Protein AF-D5KRV6-F1 (afdb_monomer_lite)

Radius of gyration: 12.17 Å; chains: 1; bounding box: 25×23×34 Å

Sequence (68 aa):
PDGLPEDIDNGEVNPRDEFKARARYLGEKYDYDVTEARKIWSFGPDGTGPNLLIDCTKGVQYLNEIKE

Organism: NCBI:txid672150

Secondary structure (DSSP, 8-state):
-TTHHHHHHTTSS-TTS-HHHHHHHHHHHH---HHHHTTEEEEETTTTSBEEEE---SS-TTGGGG--

InterPro domains:
  IPR005517 Translation elongation factor EFG/EF2, domain IV [PF03764] (12-68)
  IPR014721 Small ribosomal subunit protein uS5 domain 2-type fold, subgroup [G3DSA:3.30.230.10] (1-68)
  IPR020568 Ribosomal protein uS5 domain 2-type superfamily [SSF54211] (1-68)

Structure (mmCIF, N/CA/C/O backbone):
data_AF-D5KRV6-F1
#
_entry.id   AF-D5KRV6-F1
#
loop_
_atom_site.group_PDB
_atom_site.id
_atom_site.type_symbo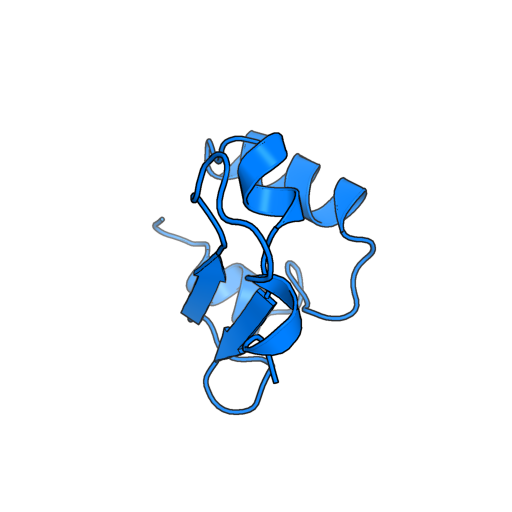l
_atom_site.label_atom_id
_atom_site.label_alt_id
_atom_site.label_comp_id
_atom_site.label_asym_id
_atom_site.label_entity_id
_atom_site.label_seq_id
_atom_site.pdbx_PDB_ins_code
_atom_site.Cartn_x
_atom_site.Cartn_y
_atom_site.Cartn_z
_atom_site.occupancy
_atom_site.B_iso_or_equiv
_atom_site.auth_seq_id
_atom_site.auth_comp_id
_atom_site.auth_asym_id
_atom_site.auth_atom_id
_atom_site.pdbx_PDB_model_num
ATOM 1 N N . PRO A 1 1 ? 1.666 -4.454 10.741 1.00 86.56 1 PRO A N 1
ATOM 2 C CA . PRO A 1 1 ? 1.683 -3.595 11.949 1.00 86.56 1 PRO A CA 1
ATOM 3 C C . PRO A 1 1 ? 0.633 -4.076 12.939 1.00 86.56 1 PRO A C 1
ATOM 5 O O . PRO A 1 1 ? -0.396 -4.578 12.490 1.00 86.56 1 PRO A O 1
ATOM 8 N N . ASP A 1 2 ? 0.878 -3.914 14.237 1.00 92.25 2 ASP A N 1
ATOM 9 C CA . ASP A 1 2 ? -0.137 -4.194 15.256 1.00 92.25 2 ASP A CA 1
ATOM 10 C C . ASP A 1 2 ? -1.366 -3.300 15.011 1.00 92.25 2 ASP A C 1
ATOM 12 O O . ASP A 1 2 ? -1.220 -2.117 14.694 1.00 92.25 2 ASP A O 1
ATOM 16 N N . GLY A 1 3 ? -2.575 -3.862 15.090 1.00 94.62 3 GLY A N 1
ATOM 17 C CA . GLY A 1 3 ? -3.826 -3.132 14.861 1.00 94.62 3 GLY A CA 1
ATOM 18 C C . GLY A 1 3 ? -4.266 -3.011 13.396 1.00 94.62 3 GLY A C 1
ATOM 19 O O . GLY A 1 3 ? -5.416 -2.671 13.147 1.00 94.62 3 GLY A O 1
ATOM 20 N N . LEU A 1 4 ? -3.388 -3.237 12.408 1.00 95.94 4 LEU A N 1
ATOM 21 C CA . LEU A 1 4 ? -3.790 -3.197 10.991 1.00 95.94 4 LEU A CA 1
ATOM 22 C C . LEU A 1 4 ? -4.725 -4.359 10.605 1.00 95.94 4 LEU A C 1
ATOM 24 O O . LEU A 1 4 ? -5.685 -4.105 9.879 1.00 95.94 4 LEU A O 1
ATOM 28 N N . PRO A 1 5 ? -4.485 -5.612 11.042 1.00 96.50 5 PRO A N 1
ATOM 29 C CA . PRO A 1 5 ? -5.419 -6.702 10.778 1.00 96.50 5 PRO A CA 1
ATOM 30 C C . PRO A 1 5 ? -6.841 -6.394 11.255 1.00 96.50 5 PRO A C 1
ATOM 32 O O . PRO A 1 5 ? -7.793 -6.581 10.503 1.00 96.50 5 PRO A O 1
ATOM 35 N N . GLU A 1 6 ? -6.974 -5.844 12.461 1.00 97.25 6 GLU A N 1
ATOM 36 C CA . GLU A 1 6 ? -8.255 -5.488 13.067 1.00 97.25 6 GLU A CA 1
ATOM 37 C C . GLU A 1 6 ? -8.960 -4.367 12.298 1.00 97.25 6 GLU A C 1
ATOM 39 O O . GLU A 1 6 ? -10.159 -4.452 12.052 1.00 97.25 6 GLU A O 1
ATOM 44 N N . ASP A 1 7 ? -8.233 -3.333 11.877 1.00 96.88 7 ASP A N 1
ATOM 45 C CA . ASP A 1 7 ? -8.768 -2.262 11.032 1.00 96.88 7 ASP A CA 1
ATOM 46 C C . ASP A 1 7 ? -9.274 -2.773 9.674 1.00 96.88 7 ASP A C 1
ATOM 48 O O . ASP A 1 7 ? -10.284 -2.282 9.162 1.00 96.88 7 ASP A O 1
ATOM 52 N N . ILE A 1 8 ? -8.584 -3.752 9.078 1.00 96.50 8 ILE A N 1
ATOM 53 C CA . ILE A 1 8 ? -9.021 -4.385 7.827 1.00 96.50 8 ILE A CA 1
ATOM 54 C C . ILE A 1 8 ? -10.296 -5.201 8.071 1.00 96.50 8 ILE A C 1
ATOM 56 O O . ILE A 1 8 ? -11.279 -5.022 7.349 1.00 96.50 8 ILE A O 1
ATOM 60 N N . ASP A 1 9 ? -10.320 -6.034 9.113 1.00 95.31 9 ASP A N 1
ATOM 61 C CA . ASP A 1 9 ? -11.483 -6.863 9.458 1.00 95.31 9 ASP A CA 1
ATOM 62 C C . ASP A 1 9 ? -12.709 -6.018 9.864 1.00 95.31 9 ASP A C 1
ATOM 64 O O . ASP A 1 9 ? -13.848 -6.376 9.554 1.00 95.31 9 ASP A O 1
ATOM 68 N N . ASN A 1 10 ? -12.491 -4.858 10.493 1.00 95.75 10 ASN A N 1
ATOM 69 C CA . ASN A 1 10 ? -13.536 -3.886 10.835 1.00 95.75 10 ASN A CA 1
ATOM 70 C C . ASN A 1 10 ? -13.979 -3.022 9.638 1.00 95.75 10 ASN A C 1
ATOM 72 O O . ASN A 1 10 ? -14.967 -2.290 9.739 1.00 95.75 10 ASN A O 1
ATOM 76 N N . GLY A 1 11 ? -13.275 -3.102 8.505 1.00 93.25 11 GLY A N 1
ATOM 77 C CA . GLY A 1 11 ? -13.581 -2.352 7.288 1.00 93.25 11 GLY A CA 1
ATOM 78 C C . GLY A 1 11 ? -13.127 -0.890 7.297 1.00 93.25 11 GLY A C 1
ATOM 79 O O . GLY A 1 11 ? -13.551 -0.140 6.420 1.00 93.25 11 GLY A O 1
ATOM 80 N N . GLU A 1 12 ? -12.269 -0.483 8.238 1.00 94.88 12 GLU A N 1
ATOM 81 C CA . GLU A 1 12 ? -11.608 0.834 8.225 1.00 94.88 12 GLU A CA 1
ATOM 82 C C . GLU A 1 12 ? -10.577 0.939 7.092 1.00 94.88 12 GLU A C 1
ATOM 84 O O . GLU A 1 12 ? -10.318 2.027 6.575 1.00 94.88 12 GLU A O 1
ATOM 89 N N . VAL A 1 13 ? -10.010 -0.202 6.684 1.00 95.94 13 VAL A N 1
ATOM 90 C CA . VAL A 1 13 ? -9.147 -0.331 5.507 1.00 95.94 13 VAL A CA 1
ATOM 91 C C . VAL A 1 13 ? -9.745 -1.377 4.573 1.00 95.94 13 VAL A C 1
ATOM 93 O O . VAL A 1 13 ? -9.648 -2.576 4.825 1.00 95.94 13 VAL A O 1
ATOM 96 N N . ASN A 1 14 ? -10.330 -0.937 3.459 1.00 94.38 14 ASN A N 1
ATOM 97 C CA . ASN A 1 14 ? -11.019 -1.818 2.521 1.00 94.38 14 ASN A CA 1
ATOM 98 C C . ASN A 1 14 ? -10.365 -1.821 1.120 1.00 94.38 14 ASN A C 1
ATOM 100 O O . ASN A 1 14 ? -9.881 -0.785 0.638 1.00 94.38 14 ASN A O 1
ATOM 104 N N . PRO A 1 15 ? -10.388 -2.953 0.387 1.00 93.38 15 PRO A N 1
ATOM 105 C CA . PRO A 1 15 ? -9.990 -3.002 -1.024 1.00 93.38 15 PRO A CA 1
ATOM 106 C C . PRO A 1 15 ? -10.746 -2.005 -1.917 1.00 93.38 15 PRO A C 1
ATOM 108 O O . PR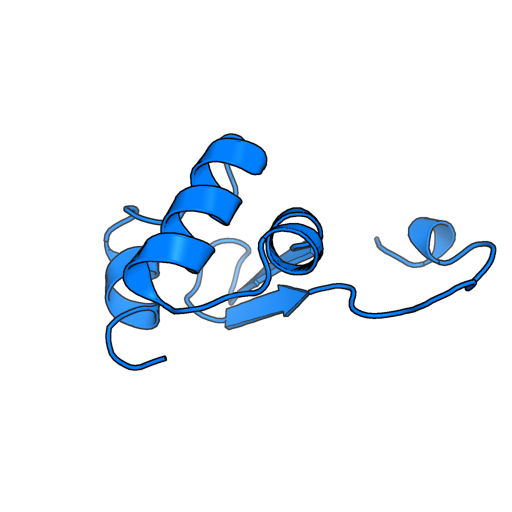O A 1 15 ? -10.165 -1.501 -2.880 1.00 93.38 15 PRO A O 1
ATOM 111 N N . ARG A 1 16 ? -12.011 -1.700 -1.597 1.00 93.88 16 ARG A N 1
ATOM 112 C CA . ARG A 1 16 ? -12.895 -0.816 -2.378 1.00 93.88 16 ARG A CA 1
ATOM 113 C C . ARG A 1 16 ? -12.682 0.673 -2.102 1.00 93.88 16 ARG A C 1
ATOM 115 O O . ARG A 1 16 ? -13.221 1.488 -2.851 1.00 93.88 16 ARG A O 1
ATOM 122 N N . ASP A 1 17 ? -11.921 1.024 -1.067 1.00 93.94 17 ASP A N 1
ATOM 123 C CA . ASP A 1 17 ? -11.619 2.418 -0.751 1.00 93.94 17 ASP A CA 1
ATOM 124 C C . ASP A 1 17 ? -10.793 3.078 -1.853 1.00 93.94 17 ASP A C 1
ATOM 126 O O . ASP A 1 17 ? -10.009 2.436 -2.563 1.00 93.94 17 ASP A O 1
ATOM 130 N N . GLU A 1 18 ? -10.928 4.400 -1.969 1.00 96.50 18 GLU A N 1
ATOM 131 C CA . GLU A 1 18 ? -10.080 5.179 -2.862 1.00 96.50 18 GLU A CA 1
ATOM 132 C C . GLU A 1 18 ? -8.612 5.042 -2.426 1.00 96.50 18 GLU A C 1
ATOM 134 O O . GLU A 1 18 ? -8.243 5.251 -1.267 1.00 96.50 18 GLU A O 1
ATOM 139 N N . PHE A 1 19 ? -7.756 4.645 -3.368 1.00 95.38 19 PHE A N 1
ATOM 140 C CA . PHE A 1 19 ? -6.403 4.192 -3.056 1.00 95.38 19 PHE A CA 1
ATOM 141 C C . PHE A 1 19 ? -5.503 5.291 -2.468 1.00 95.38 19 PHE A C 1
ATOM 143 O O . PHE A 1 19 ? -4.578 4.965 -1.723 1.00 95.38 19 PHE A O 1
ATOM 150 N N . LYS A 1 20 ? -5.731 6.583 -2.763 1.00 97.31 20 LYS A N 1
ATOM 151 C CA . LYS A 1 20 ? -4.955 7.680 -2.157 1.00 97.31 20 LYS A CA 1
ATOM 152 C C . LYS A 1 20 ? -5.379 7.930 -0.715 1.00 97.31 20 LYS A C 1
ATOM 154 O O . LYS A 1 20 ? -4.499 8.163 0.112 1.00 97.31 20 LYS A O 1
A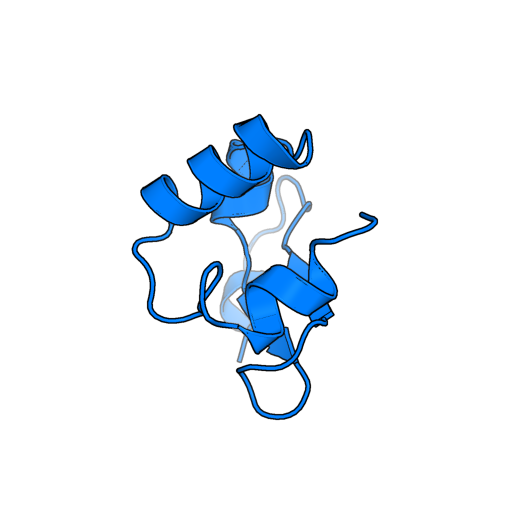TOM 159 N N . ALA A 1 21 ? -6.676 7.880 -0.417 1.00 97.38 21 ALA A N 1
ATOM 160 C CA . ALA A 1 21 ? -7.204 7.989 0.940 1.00 97.38 21 ALA A CA 1
ATOM 161 C C . ALA A 1 21 ? -6.692 6.833 1.808 1.00 97.38 21 ALA A C 1
ATOM 163 O O . ALA A 1 21 ? -6.099 7.077 2.859 1.00 97.38 21 ALA A O 1
ATOM 164 N N . ARG A 1 22 ? -6.786 5.598 1.300 1.00 97.44 22 ARG A N 1
ATOM 165 C CA . ARG A 1 22 ? -6.227 4.412 1.959 1.00 97.44 22 ARG A CA 1
ATOM 166 C C . ARG A 1 22 ? -4.721 4.534 2.193 1.00 97.44 22 ARG A C 1
ATOM 168 O O . ARG A 1 22 ? -4.244 4.276 3.291 1.00 97.44 22 ARG A O 1
ATOM 175 N N . ALA A 1 23 ? -3.959 4.964 1.188 1.00 97.69 23 ALA A N 1
ATOM 176 C CA . ALA A 1 23 ? -2.514 5.134 1.330 1.00 97.69 23 ALA A CA 1
ATOM 177 C C . ALA A 1 23 ? -2.132 6.225 2.342 1.00 97.69 23 ALA A C 1
ATOM 179 O O . ALA A 1 23 ? -1.141 6.069 3.050 1.00 97.69 23 ALA A O 1
ATOM 180 N N . ARG A 1 24 ? -2.909 7.316 2.431 1.00 98.06 24 ARG A N 1
ATOM 181 C CA . ARG A 1 24 ? -2.719 8.340 3.468 1.00 98.06 24 ARG A CA 1
ATOM 182 C C . ARG A 1 24 ? -2.955 7.752 4.856 1.00 98.06 24 ARG A C 1
ATOM 184 O O . ARG A 1 24 ? -2.108 7.935 5.718 1.00 98.06 24 ARG A O 1
ATOM 191 N N . TYR A 1 25 ? -4.055 7.025 5.040 1.00 97.25 25 TYR A N 1
ATOM 192 C CA . TYR A 1 25 ? -4.375 6.379 6.311 1.00 97.25 25 TYR A CA 1
ATOM 193 C C . TYR A 1 25 ? -3.260 5.433 6.770 1.00 97.25 25 TYR A C 1
ATOM 195 O O . TYR A 1 25 ? -2.780 5.526 7.897 1.00 97.25 25 TYR A O 1
ATOM 203 N N . LEU A 1 26 ? -2.792 4.573 5.859 1.00 97.38 26 LEU A N 1
ATOM 204 C CA . LEU A 1 26 ? -1.704 3.638 6.135 1.00 97.38 26 LEU A CA 1
ATOM 205 C C . LEU A 1 26 ? -0.384 4.353 6.456 1.00 97.38 26 LEU A C 1
ATOM 207 O O . LEU A 1 26 ? 0.350 3.905 7.333 1.00 97.38 26 LEU A O 1
ATOM 211 N N . GLY A 1 27 ? -0.088 5.468 5.785 1.00 97.25 27 GLY A N 1
ATOM 212 C CA . GLY A 1 27 ? 1.088 6.280 6.093 1.00 97.25 27 GLY A CA 1
ATOM 213 C C . GLY A 1 27 ? 1.002 6.972 7.454 1.00 97.25 27 GLY A C 1
ATOM 214 O O . GLY A 1 27 ? 1.954 6.936 8.220 1.00 97.25 27 GLY A O 1
ATOM 215 N N . GLU A 1 28 ? -0.144 7.568 7.787 1.00 97.31 28 GLU A N 1
ATOM 216 C CA . GLU A 1 28 ? -0.324 8.329 9.032 1.00 97.31 28 GLU A CA 1
ATOM 217 C C . GLU A 1 28 ? -0.429 7.429 10.274 1.00 97.31 28 GLU A C 1
ATOM 219 O O . GLU A 1 28 ? 0.143 7.760 11.312 1.00 97.31 28 GLU A O 1
ATOM 224 N N . LYS A 1 29 ? -1.148 6.300 10.185 1.00 97.44 29 LYS A N 1
ATOM 225 C CA . LYS A 1 29 ? -1.399 5.406 11.331 1.00 97.44 29 LYS A CA 1
ATOM 226 C C . LYS A 1 29 ? -0.339 4.316 11.485 1.00 97.44 29 LYS A C 1
ATOM 228 O O . LYS A 1 29 ? -0.057 3.901 12.607 1.00 97.44 29 LYS A O 1
ATOM 233 N N . TYR A 1 30 ? 0.240 3.853 10.378 1.00 97.06 30 TYR A N 1
ATOM 234 C CA . TYR A 1 30 ? 1.102 2.668 10.360 1.00 97.06 30 TYR A CA 1
ATOM 235 C C . TYR A 1 30 ? 2.476 2.887 9.722 1.00 97.06 30 TYR A C 1
ATOM 237 O O . TYR A 1 30 ? 3.190 1.908 9.511 1.00 97.06 30 TYR A O 1
ATOM 245 N N . ASP A 1 31 ? 2.843 4.137 9.422 1.00 95.88 31 ASP A N 1
ATOM 246 C CA . ASP A 1 31 ? 4.150 4.515 8.865 1.00 95.88 31 ASP A CA 1
ATOM 247 C C . ASP A 1 31 ? 4.489 3.799 7.542 1.00 95.88 31 ASP A C 1
ATOM 249 O O . ASP A 1 31 ? 5.640 3.492 7.234 1.00 95.88 31 ASP A O 1
ATOM 253 N N . TYR A 1 32 ? 3.466 3.498 6.735 1.00 96.25 32 TYR A N 1
ATOM 254 C CA . TYR A 1 32 ? 3.689 2.999 5.380 1.00 96.25 32 TYR A CA 1
ATOM 255 C C . TYR A 1 32 ? 4.237 4.106 4.484 1.00 96.25 32 TYR A C 1
ATOM 257 O O . TYR A 1 32 ? 3.769 5.248 4.506 1.00 96.25 32 TYR A O 1
ATOM 265 N N . ASP A 1 33 ? 5.132 3.734 3.569 1.00 96.94 33 ASP A N 1
ATOM 266 C CA . ASP A 1 33 ? 5.441 4.608 2.450 1.00 96.94 33 ASP A CA 1
ATOM 267 C C . ASP A 1 33 ? 4.174 4.820 1.604 1.00 96.94 33 ASP A C 1
ATOM 269 O O . ASP A 1 33 ? 3.581 3.887 1.054 1.00 96.94 33 ASP A O 1
ATOM 273 N N . VAL A 1 34 ? 3.744 6.077 1.493 1.00 96.81 34 VAL A N 1
ATOM 274 C CA . VAL A 1 34 ? 2.496 6.443 0.808 1.00 96.81 34 VAL A CA 1
ATOM 275 C C . VAL A 1 34 ? 2.547 6.097 -0.684 1.00 96.81 34 VAL A C 1
ATOM 277 O O . VAL A 1 34 ? 1.506 5.876 -1.304 1.00 96.81 34 VAL A O 1
ATOM 280 N N . THR A 1 35 ? 3.731 6.056 -1.297 1.00 96.19 35 THR A N 1
ATOM 281 C CA . THR A 1 35 ? 3.879 5.695 -2.713 1.00 96.19 35 THR A CA 1
ATOM 282 C C . THR A 1 35 ? 3.752 4.190 -2.925 1.00 96.19 35 THR A C 1
ATOM 284 O O . THR A 1 35 ? 3.135 3.770 -3.906 1.00 96.19 35 THR A O 1
ATOM 287 N N . GLU A 1 36 ? 4.245 3.382 -1.988 1.00 96.44 36 GLU A N 1
ATOM 288 C CA . GLU A 1 36 ? 4.082 1.927 -1.989 1.00 96.44 36 GLU A CA 1
ATOM 289 C C . GLU A 1 36 ? 2.659 1.515 -1.607 1.00 96.44 36 GLU A C 1
ATOM 291 O O . GLU A 1 36 ? 2.053 0.705 -2.303 1.00 96.44 36 GLU A O 1
ATOM 296 N N . ALA A 1 37 ? 2.052 2.155 -0.607 1.00 96.94 37 ALA A N 1
ATOM 297 C CA . ALA A 1 37 ? 0.677 1.878 -0.188 1.00 96.94 37 ALA A CA 1
ATOM 298 C C . ALA A 1 37 ? -0.371 2.146 -1.291 1.00 96.94 37 ALA A C 1
ATOM 300 O O . ALA A 1 37 ? -1.445 1.543 -1.309 1.00 96.94 37 ALA A O 1
ATOM 301 N N . ARG A 1 38 ? -0.064 3.008 -2.270 1.00 96.88 38 ARG A N 1
ATOM 302 C CA . ARG A 1 38 ? -0.905 3.200 -3.472 1.00 96.88 38 ARG A CA 1
ATOM 303 C C . ARG A 1 38 ? -0.853 2.021 -4.444 1.00 96.88 38 ARG A C 1
ATOM 305 O O . ARG A 1 38 ? -1.712 1.930 -5.316 1.00 96.88 38 ARG A O 1
ATOM 312 N N . LYS A 1 39 ? 0.137 1.142 -4.303 1.00 96.19 39 LYS A N 1
ATOM 313 C CA . LYS A 1 39 ? 0.392 -0.024 -5.155 1.00 96.19 39 LYS A CA 1
ATOM 314 C C . LYS A 1 39 ? -0.026 -1.341 -4.487 1.00 96.19 39 LYS A C 1
ATOM 316 O O . LYS A 1 39 ? 0.488 -2.397 -4.845 1.00 96.19 39 LYS A O 1
ATOM 321 N N . ILE A 1 40 ? -0.973 -1.298 -3.545 1.00 96.38 40 ILE A N 1
ATOM 322 C CA . ILE A 1 40 ? -1.641 -2.508 -3.041 1.00 96.38 40 ILE A CA 1
ATOM 323 C C . ILE A 1 40 ? -2.399 -3.170 -4.199 1.00 96.38 40 ILE A C 1
ATOM 325 O O . ILE A 1 40 ? -3.226 -2.536 -4.858 1.00 96.38 40 ILE A O 1
ATOM 329 N N . TRP A 1 41 ? -2.100 -4.437 -4.459 1.00 95.44 41 TRP A N 1
ATOM 330 C CA . TRP A 1 41 ? -2.713 -5.243 -5.511 1.00 95.44 41 TRP A CA 1
ATOM 331 C C . TRP A 1 41 ? -3.934 -6.003 -5.020 1.00 95.44 41 TRP A C 1
ATOM 333 O O . TRP A 1 41 ? -4.941 -6.032 -5.724 1.00 95.44 41 TRP A O 1
ATOM 343 N N . SER A 1 42 ? -3.855 -6.593 -3.831 1.00 95.38 42 SER A N 1
ATOM 344 C CA . SER A 1 42 ? -4.929 -7.418 -3.289 1.00 95.38 42 SER A CA 1
ATOM 345 C C . SER A 1 42 ? -4.910 -7.466 -1.766 1.00 95.38 42 SER A C 1
ATOM 347 O O . SER A 1 42 ? -3.896 -7.187 -1.120 1.00 95.38 42 SER A O 1
ATOM 349 N N . PHE A 1 43 ? -6.077 -7.821 -1.234 1.00 97.06 43 PHE A N 1
ATOM 350 C CA . PHE A 1 43 ? -6.325 -8.171 0.158 1.00 97.06 43 PHE A CA 1
ATOM 351 C C . PHE A 1 43 ? -6.601 -9.679 0.234 1.00 97.06 43 PHE A C 1
ATOM 353 O O . PHE A 1 43 ? -7.069 -10.261 -0.749 1.00 97.06 43 PHE A O 1
ATOM 360 N N . GLY A 1 44 ? -6.333 -10.335 1.361 1.00 95.50 44 GLY A N 1
ATOM 361 C CA . GLY A 1 44 ? -6.494 -11.788 1.462 1.00 95.50 44 GLY A CA 1
ATOM 362 C C . GLY A 1 44 ? -6.608 -12.323 2.892 1.00 95.50 44 GLY A C 1
ATOM 363 O O . GLY A 1 44 ? -6.009 -11.752 3.799 1.00 95.50 44 GLY A O 1
ATOM 364 N N . PRO A 1 45 ? -7.302 -13.451 3.129 1.00 95.31 45 PRO A N 1
ATOM 365 C CA . PRO A 1 45 ? -7.969 -14.316 2.145 1.00 95.31 45 PRO A CA 1
ATOM 366 C C . PRO A 1 45 ? -9.210 -13.685 1.482 1.00 95.31 45 PRO A C 1
ATOM 368 O O . PRO A 1 45 ? -9.689 -12.634 1.904 1.00 95.31 45 PRO A O 1
ATOM 371 N N . ASP A 1 46 ? -9.670 -14.304 0.390 1.00 92.50 46 ASP A N 1
ATOM 372 C CA . ASP A 1 46 ? -10.932 -14.005 -0.316 1.00 92.50 46 ASP A CA 1
ATOM 373 C C . ASP A 1 46 ? -11.114 -12.566 -0.832 1.00 92.50 46 ASP A C 1
ATOM 375 O O . ASP A 1 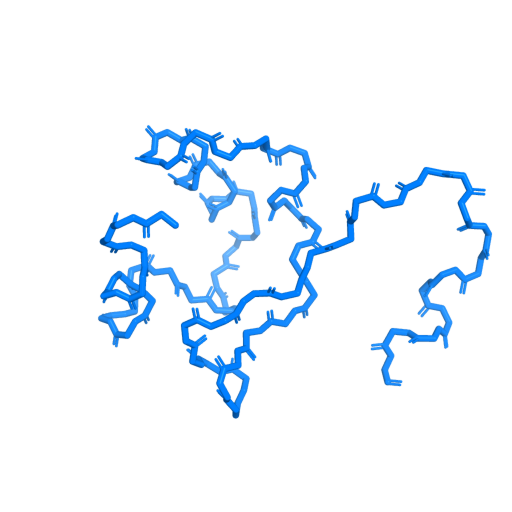46 ? -12.225 -12.120 -1.112 1.00 92.50 46 ASP A O 1
ATOM 379 N N . GLY A 1 47 ? -10.019 -11.822 -0.999 1.00 92.19 47 GLY A N 1
ATOM 380 C CA . GLY A 1 47 ? -10.070 -10.452 -1.504 1.00 92.19 47 GLY A CA 1
ATOM 381 C C . GLY A 1 47 ? -10.396 -9.400 -0.446 1.00 92.19 47 GLY A C 1
ATOM 382 O O . GLY A 1 47 ? -10.449 -8.227 -0.804 1.00 92.19 47 GLY A O 1
ATOM 383 N N . THR A 1 48 ? -10.609 -9.774 0.820 1.00 93.88 48 THR A N 1
ATOM 384 C CA . THR A 1 48 ? -10.980 -8.835 1.899 1.00 93.88 48 THR A CA 1
ATOM 385 C C . THR A 1 48 ? -10.219 -9.034 3.202 1.00 93.88 48 THR A C 1
ATOM 387 O O . THR A 1 48 ? -10.301 -8.171 4.065 1.00 93.88 48 THR A O 1
ATOM 390 N N . GLY A 1 49 ? -9.510 -10.149 3.372 1.00 94.25 49 GLY A N 1
ATOM 391 C CA . GLY A 1 49 ? -8.844 -10.443 4.634 1.00 94.25 49 GLY A CA 1
ATOM 392 C C . GLY A 1 49 ? -7.582 -9.607 4.909 1.00 94.25 49 GLY A C 1
ATOM 393 O O . GLY A 1 49 ? -7.090 -8.889 4.028 1.00 94.25 49 GLY A O 1
ATOM 394 N N . PRO A 1 50 ? -7.006 -9.757 6.115 1.00 96.25 50 PRO A N 1
ATOM 395 C CA . PRO A 1 50 ? -5.975 -8.878 6.669 1.00 96.25 50 PRO A CA 1
ATOM 396 C C . PRO A 1 50 ? -4.545 -9.122 6.150 1.00 96.25 50 PRO A C 1
ATOM 398 O O . PRO A 1 50 ? -3.569 -8.778 6.816 1.00 96.25 50 PRO A O 1
ATOM 401 N N . ASN A 1 51 ? -4.387 -9.701 4.958 1.00 95.50 51 ASN A N 1
ATOM 402 C CA . ASN A 1 51 ? -3.103 -9.814 4.262 1.00 95.50 51 ASN A CA 1
ATOM 403 C C . ASN A 1 51 ? -3.073 -8.889 3.048 1.00 95.50 51 ASN A C 1
ATOM 405 O O . ASN A 1 51 ? -4.051 -8.811 2.313 1.00 95.50 51 ASN A O 1
ATOM 409 N N . LEU A 1 52 ? -1.935 -8.242 2.797 1.00 96.00 52 LEU A N 1
ATOM 410 C CA . LEU A 1 52 ? -1.759 -7.300 1.692 1.00 96.00 52 LEU A CA 1
ATOM 411 C C . LEU A 1 52 ? -0.666 -7.781 0.739 1.00 96.00 52 LEU A C 1
ATOM 413 O O . LEU A 1 52 ? 0.434 -8.120 1.176 1.00 96.00 52 LEU A O 1
ATOM 417 N N . LEU A 1 53 ? -0.941 -7.729 -0.564 1.00 95.81 53 LEU A N 1
ATOM 418 C CA . LEU A 1 53 ? 0.085 -7.819 -1.604 1.00 95.81 53 LEU A CA 1
ATOM 419 C C . LEU A 1 53 ? 0.385 -6.415 -2.129 1.00 95.81 53 LEU A C 1
ATOM 421 O O . LEU A 1 53 ? -0.527 -5.725 -2.583 1.00 95.81 53 LEU A O 1
ATOM 425 N N . ILE A 1 54 ? 1.646 -5.989 -2.078 1.00 96.25 54 ILE A N 1
ATOM 426 C CA . ILE 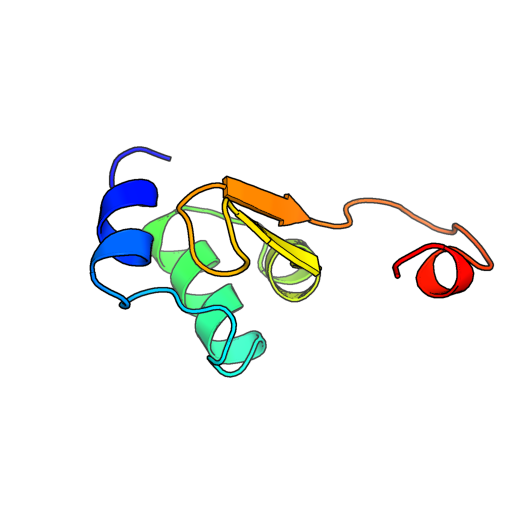A 1 54 ? 2.067 -4.633 -2.456 1.00 96.25 54 ILE A CA 1
ATOM 427 C C . ILE A 1 54 ? 3.218 -4.716 -3.451 1.00 96.25 54 ILE A C 1
ATOM 429 O O . ILE A 1 54 ? 4.208 -5.403 -3.207 1.00 96.25 54 ILE A O 1
ATOM 433 N N . ASP A 1 55 ? 3.100 -4.001 -4.569 1.00 96.19 55 ASP A N 1
ATOM 434 C CA . ASP A 1 55 ? 4.197 -3.875 -5.526 1.00 96.19 55 ASP A CA 1
ATOM 435 C C . ASP A 1 55 ? 5.228 -2.839 -5.049 1.00 96.19 55 ASP A C 1
ATOM 437 O O . ASP A 1 55 ? 4.992 -1.629 -5.096 1.00 96.19 55 ASP A O 1
ATOM 441 N N . CYS A 1 56 ? 6.410 -3.316 -4.656 1.00 95.81 56 CYS A N 1
ATOM 442 C CA . CYS A 1 56 ? 7.574 -2.497 -4.285 1.00 95.81 56 CYS A CA 1
ATOM 443 C C . CYS A 1 56 ? 8.700 -2.532 -5.343 1.00 95.81 56 CYS A C 1
ATOM 445 O O . CYS A 1 56 ? 9.835 -2.134 -5.072 1.00 95.81 56 CYS A O 1
ATOM 447 N N . THR A 1 57 ? 8.425 -3.017 -6.556 1.00 94.88 57 THR A N 1
ATOM 448 C CA . THR A 1 57 ? 9.436 -3.158 -7.614 1.00 94.88 57 THR A CA 1
ATOM 449 C C . THR A 1 57 ? 9.819 -1.813 -8.249 1.00 94.88 57 THR A C 1
ATOM 451 O O . THR A 1 57 ? 9.135 -0.794 -8.096 1.00 94.88 57 THR A O 1
ATOM 454 N N . LYS A 1 58 ? 10.950 -1.791 -8.971 1.00 94.12 58 LYS A N 1
ATOM 455 C CA . LYS A 1 58 ? 11.464 -0.606 -9.676 1.00 94.12 58 LYS A CA 1
ATOM 456 C C . LYS A 1 58 ? 11.928 -0.991 -11.078 1.00 94.12 58 LYS A C 1
ATOM 458 O O . LYS A 1 58 ? 12.778 -1.861 -11.222 1.00 94.12 58 LYS A O 1
ATOM 463 N N . GLY A 1 59 ? 11.394 -0.318 -12.098 1.00 94.38 59 GLY A N 1
ATOM 464 C CA .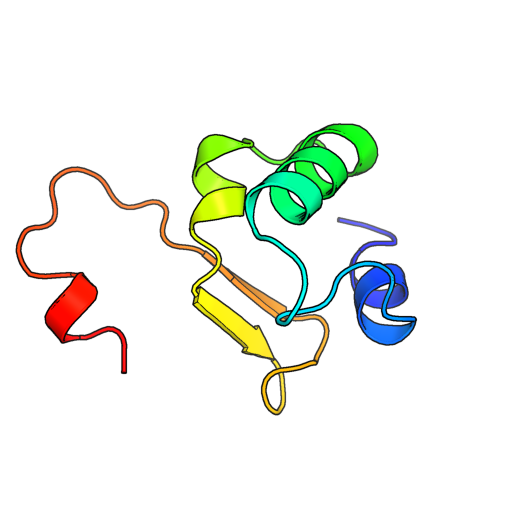 GLY A 1 59 ? 11.841 -0.476 -13.489 1.00 94.38 59 GLY A CA 1
ATOM 465 C C . GLY A 1 59 ? 11.492 -1.818 -14.142 1.00 94.38 59 GLY A C 1
ATOM 466 O O . GLY A 1 59 ? 12.150 -2.200 -15.105 1.00 94.38 59 GLY A O 1
ATOM 467 N N . VAL A 1 60 ? 10.482 -2.537 -13.639 1.00 94.88 60 VAL A N 1
ATOM 468 C CA . VAL A 1 60 ? 10.057 -3.823 -14.209 1.00 94.88 60 VAL A CA 1
ATOM 469 C C . VAL A 1 60 ? 9.044 -3.580 -15.322 1.00 94.88 60 VAL A C 1
ATOM 471 O O . VAL A 1 60 ? 7.878 -3.266 -15.079 1.00 94.88 60 VAL A O 1
ATOM 474 N N . GLN A 1 61 ? 9.503 -3.708 -16.564 1.00 94.19 61 GLN A N 1
ATOM 475 C CA . GLN A 1 61 ? 8.629 -3.667 -17.731 1.00 94.19 61 GLN A CA 1
ATOM 476 C C . GLN A 1 61 ? 7.694 -4.887 -17.719 1.00 94.19 61 GLN A C 1
ATOM 478 O O . GLN A 1 61 ? 8.106 -5.972 -17.318 1.00 94.19 61 GLN A O 1
ATOM 483 N N . TYR A 1 62 ? 6.442 -4.703 -18.148 1.00 94.00 62 TYR A N 1
ATOM 484 C CA . TYR A 1 62 ? 5.419 -5.758 -18.245 1.00 94.00 62 TYR A CA 1
ATOM 485 C C . TYR A 1 62 ? 4.906 -6.341 -16.917 1.00 94.00 62 TYR A C 1
ATOM 487 O O . TYR A 1 62 ? 4.100 -7.262 -16.939 1.00 94.00 62 TYR A O 1
ATOM 495 N N . LEU A 1 63 ? 5.275 -5.783 -15.756 1.00 93.81 63 LEU A N 1
ATOM 496 C CA . LEU A 1 63 ? 4.796 -6.280 -14.456 1.00 93.81 63 LEU A CA 1
ATOM 497 C C . LEU A 1 63 ? 3.261 -6.351 -14.361 1.00 93.81 63 LEU A C 1
ATOM 499 O O . LEU A 1 63 ? 2.710 -7.282 -13.786 1.00 93.81 63 LEU A O 1
ATOM 503 N N . ASN A 1 64 ? 2.567 -5.382 -14.958 1.00 91.50 64 ASN A N 1
ATOM 504 C CA . ASN A 1 64 ? 1.106 -5.356 -14.954 1.00 91.50 64 ASN A CA 1
ATOM 505 C C . ASN A 1 64 ? 0.472 -6.462 -15.815 1.00 91.50 64 ASN A C 1
ATOM 507 O O . ASN A 1 64 ? -0.708 -6.736 -15.637 1.00 91.50 64 ASN A O 1
ATOM 511 N N . GLU A 1 65 ? 1.221 -7.096 -16.722 1.00 94.81 65 GLU A N 1
ATOM 512 C CA . GLU A 1 65 ? 0.713 -8.190 -17.564 1.00 94.81 65 GLU A CA 1
ATOM 513 C C . GLU A 1 65 ? 0.577 -9.510 -16.794 1.00 94.81 65 GLU A C 1
ATOM 515 O O . GLU A 1 65 ? -0.144 -10.397 -17.236 1.00 94.81 65 GLU A O 1
ATOM 520 N N . ILE A 1 66 ? 1.243 -9.634 -15.641 1.00 93.62 66 ILE A N 1
ATOM 521 C CA . ILE A 1 66 ? 1.240 -10.841 -14.794 1.00 93.62 66 ILE A CA 1
ATOM 522 C C . ILE A 1 66 ? 0.541 -10.622 -13.446 1.00 93.62 66 ILE A C 1
ATOM 524 O O . ILE A 1 66 ? 0.772 -11.362 -12.493 1.00 93.62 66 ILE A O 1
ATOM 528 N N . LYS A 1 67 ? -0.241 -9.546 -13.331 1.00 89.44 67 LYS A N 1
ATOM 529 C CA . LYS A 1 67 ? -0.910 -9.167 -12.085 1.00 89.44 67 LYS A CA 1
ATOM 530 C C . LYS A 1 67 ? -2.181 -9.985 -11.809 1.00 89.44 67 LYS A C 1
ATOM 532 O O . LYS A 1 67 ? -2.534 -10.129 -10.639 1.00 89.44 67 LYS A O 1
ATOM 537 N N . GLU A 1 68 ? -2.873 -10.437 -12.856 1.00 77.62 68 GLU A N 1
ATOM 538 C CA . GLU A 1 68 ? -4.125 -11.211 -12.762 1.00 77.62 68 GLU A CA 1
ATOM 539 C C . GLU A 1 68 ? -3.887 -12.715 -12.597 1.00 77.62 68 GLU A C 1
ATOM 541 O O . GLU A 1 68 ? -3.005 -13.262 -13.298 1.00 77.62 68 GLU A O 1
#

pLDDT: mean 95.09, std 2.9, range [77.62, 98.06]

Foldseek 3Di:
DPPQQVCLVVVVQFPPDDQQVNLVCCCVPPVDDSVFSSQWLAEDDVRRGSDTDTDPDDPDPCPVVPSD